Protein AF-A0A670JNW7-F1 (afdb_monomer)

Radius of gyration: 61.2 Å; Cα contacts (8 Å, |Δi|>4): 13; chains: 1; bounding box: 107×89×147 Å

Mean predicted aligned error: 19.06 Å

Solvent-accessible surface area (backbone atoms only — not comparable to full-atom values): 10322 Å² total; per-residue (Å²): 131,82,62,64,66,58,53,53,53,51,50,54,54,51,52,51,54,53,52,51,43,51,72,76,32,72,67,49,45,54,55,57,65,46,46,62,62,50,49,71,40,84,76,15,50,59,56,54,51,50,52,52,49,53,52,43,52,72,44,65,47,48,56,51,53,53,55,47,52,53,50,51,53,54,49,54,55,51,48,55,52,50,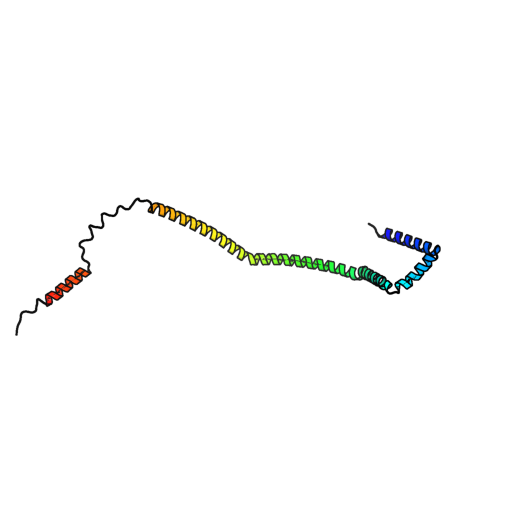52,54,52,48,53,51,52,50,49,64,69,44,47,61,58,55,48,54,54,51,50,51,55,50,50,53,52,50,54,52,48,53,52,50,51,52,52,47,55,52,50,56,52,48,54,60,70,68,45,93,80,79,89,83,85,84,78,72,76,82,78,74,82,72,89,79,82,51,76,63,59,55,49,51,54,56,51,53,56,57,57,52,56,67,70,77,68,79,88,86,88,91,135

Secondary structure (DSSP, 8-state):
--HHHHHHHHHHHHHHHHHHHHHH-HHHHHHHHHHHHHHTSTTHHHHHHHHHHHHHHHTHHHHHHHHHHHHHHHHHHHHHHHHHHHHHHHHHHHHHHHHHHHHHHHHHHHHHHHHHHHHHHHHHHHHHHHSS-----SSSTTSSSSS---HHHHHHHHHHHHHHHTTSS-S----

InterPro domains:
  IPR051856 Cell Surface Receptor and E3 Ligase Protein [PTHR21041] (16-154)

Foldseek 3Di:
DPCVVVVVVVVVVVVVVLVVCCVPDPVSVVVVVCPVVVLVDPVVVVVVVVVVVVVCCVPPVVVVVVVVVVVVVVVVVVVVVVVVVVVVVCCVVCVVVVVVVVVVVVVVVVVVVVVVVVVVVVVVVVVVVPPPPDDPPDPPPPPPPDDDDDPVVVVVVVVVVVVVVVVVPPDDDDD

Organism: Podarcis muralis (NCBI:txid64176)

pLDDT: mean 81.42, std 16.46, range [35.22, 97.56]

Structure (mmCIF, N/CA/C/O back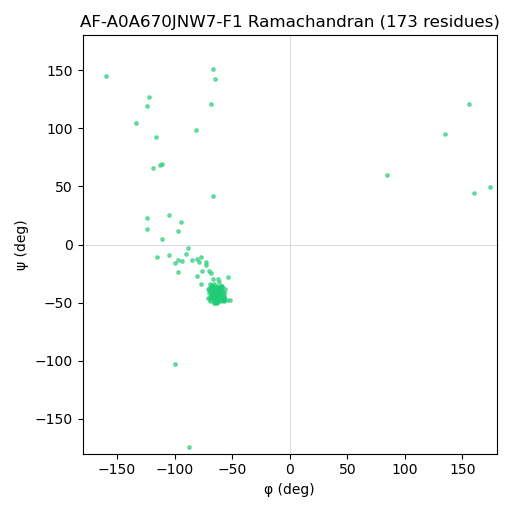bone):
data_AF-A0A670JNW7-F1
#
_entry.id   AF-A0A670JNW7-F1
#
loop_
_atom_site.group_PDB
_atom_site.id
_atom_site.type_symbol
_atom_site.label_atom_id
_atom_site.label_alt_id
_atom_site.label_comp_id
_atom_site.label_asym_id
_atom_site.label_entity_id
_atom_site.label_seq_id
_atom_site.pdbx_PDB_ins_code
_atom_site.Cartn_x
_atom_site.Cartn_y
_atom_site.Cartn_z
_atom_site.occupancy
_atom_site.B_iso_or_equiv
_atom_site.auth_seq_id
_atom_site.auth_comp_id
_atom_site.auth_asym_id
_atom_site.auth_atom_id
_atom_site.pdbx_PDB_model_num
ATOM 1 N N . VAL A 1 1 ? 8.070 22.120 -10.669 1.00 47.19 1 VAL A N 1
ATOM 2 C CA . VAL A 1 1 ? 9.287 22.207 -11.516 1.00 47.19 1 VAL A CA 1
ATOM 3 C C . VAL A 1 1 ? 8.982 21.595 -12.876 1.00 47.19 1 VAL A C 1
ATOM 5 O O . VAL A 1 1 ? 8.587 20.437 -12.930 1.00 47.19 1 VAL A O 1
ATOM 8 N N . ASN A 1 2 ? 9.070 22.373 -13.959 1.00 48.03 2 ASN A N 1
ATOM 9 C CA . ASN A 1 2 ? 8.693 21.922 -15.301 1.00 48.03 2 ASN A CA 1
ATOM 10 C C . ASN A 1 2 ? 9.847 21.116 -15.926 1.00 48.03 2 ASN A C 1
ATOM 12 O O . ASN A 1 2 ? 10.836 21.667 -16.396 1.00 48.03 2 ASN A O 1
ATOM 16 N N . ILE A 1 3 ? 9.745 19.790 -15.855 1.00 63.97 3 ILE A N 1
ATOM 17 C CA . ILE A 1 3 ? 10.807 18.830 -16.211 1.00 63.97 3 ILE A CA 1
ATOM 18 C C . ILE A 1 3 ? 10.927 18.620 -17.736 1.00 63.97 3 ILE A C 1
ATOM 20 O O . ILE A 1 3 ? 11.928 18.099 -18.231 1.00 63.97 3 ILE A O 1
ATOM 24 N N . TYR A 1 4 ? 9.925 19.049 -18.502 1.00 66.81 4 TYR A N 1
ATOM 25 C CA . TYR A 1 4 ? 9.854 18.876 -19.954 1.00 66.81 4 TYR A CA 1
ATOM 26 C C . TYR A 1 4 ? 10.921 19.636 -20.765 1.00 66.81 4 TYR A C 1
ATOM 28 O O . TYR A 1 4 ? 11.579 18.992 -21.591 1.00 66.81 4 TYR A O 1
ATOM 36 N N . PRO A 1 5 ? 11.149 20.953 -20.570 1.00 73.50 5 PRO A N 1
ATOM 37 C CA . PRO A 1 5 ? 12.176 21.679 -21.324 1.00 73.50 5 PRO A CA 1
ATOM 38 C C . PRO A 1 5 ? 13.589 21.164 -21.015 1.00 73.50 5 PRO A C 1
ATOM 40 O O . PRO A 1 5 ? 14.381 20.959 -21.935 1.00 73.50 5 PRO A O 1
ATOM 43 N N . GLN A 1 6 ? 13.867 20.838 -19.749 1.00 71.81 6 GLN A N 1
ATOM 44 C CA . GLN A 1 6 ? 15.165 20.320 -19.307 1.00 71.81 6 GLN A CA 1
ATOM 45 C C . GLN A 1 6 ? 15.513 18.982 -19.979 1.00 71.81 6 GLN A C 1
ATOM 47 O O . GLN A 1 6 ? 16.630 18.788 -20.457 1.00 71.81 6 GLN A O 1
ATOM 52 N N . LYS A 1 7 ? 14.535 18.070 -20.094 1.00 77.00 7 LYS A N 1
ATOM 53 C CA . LYS A 1 7 ? 14.704 16.783 -20.790 1.00 77.00 7 LYS A CA 1
ATOM 54 C C . LYS A 1 7 ? 14.987 16.954 -22.285 1.00 77.00 7 LYS A C 1
ATOM 56 O O . LYS A 1 7 ? 15.752 16.173 -22.844 1.00 77.00 7 LYS A O 1
ATOM 61 N N . ARG A 1 8 ? 14.386 17.949 -22.949 1.00 79.38 8 ARG A N 1
ATOM 62 C CA . ARG A 1 8 ? 14.627 18.218 -24.380 1.00 79.38 8 ARG A CA 1
ATOM 63 C C . ARG A 1 8 ? 16.039 18.741 -24.631 1.00 79.38 8 ARG A C 1
ATOM 65 O O . ARG A 1 8 ? 16.710 18.227 -25.521 1.00 79.38 8 ARG A O 1
ATOM 72 N N . ILE A 1 9 ? 16.486 19.706 -23.829 1.00 82.19 9 ILE A N 1
ATOM 73 C CA . ILE A 1 9 ? 17.826 20.302 -23.944 1.00 82.19 9 ILE A CA 1
ATOM 74 C C . ILE A 1 9 ? 18.902 19.242 -23.677 1.00 82.19 9 ILE A C 1
ATOM 76 O O . ILE A 1 9 ? 19.827 19.093 -24.471 1.00 82.19 9 ILE A O 1
ATOM 80 N N . L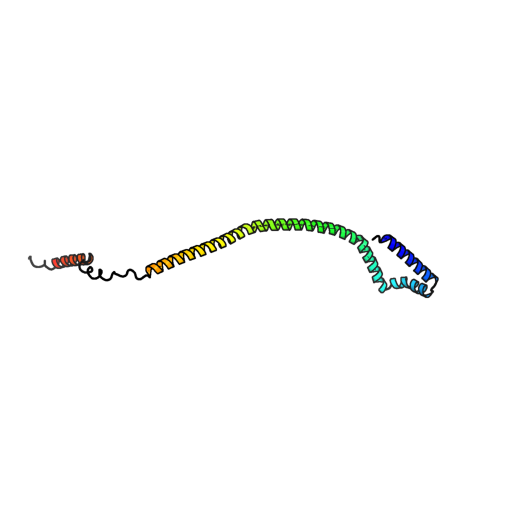EU A 1 10 ? 18.730 18.432 -22.626 1.00 85.69 10 LEU A N 1
ATOM 81 C CA . LEU A 1 10 ? 19.667 17.362 -22.279 1.00 85.69 10 LEU A CA 1
ATOM 82 C C . LEU A 1 10 ? 19.792 16.301 -23.386 1.00 85.69 10 LEU A C 1
ATOM 84 O O . LEU A 1 10 ? 20.895 15.854 -23.692 1.00 85.69 10 LEU A O 1
ATOM 88 N N . ARG A 1 11 ? 18.675 15.919 -24.024 1.00 85.12 11 ARG A N 1
ATOM 89 C CA . ARG A 1 11 ? 18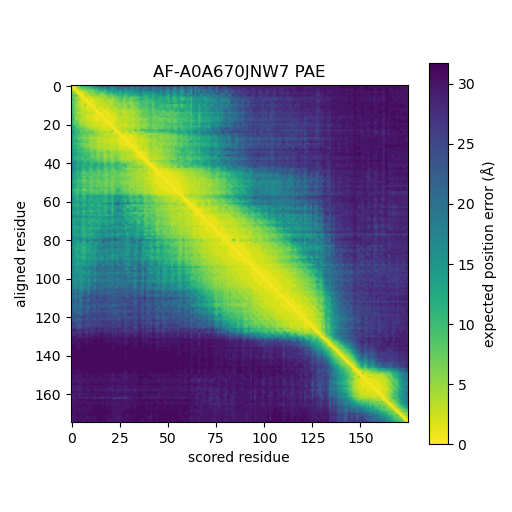.694 14.977 -25.158 1.00 85.12 11 ARG A CA 1
ATOM 90 C C . ARG A 1 11 ? 19.429 15.566 -26.358 1.00 85.12 11 ARG A C 1
ATOM 92 O O . ARG A 1 11 ? 20.271 14.883 -26.928 1.00 85.12 11 ARG A O 1
ATOM 99 N N . GLY A 1 12 ? 19.140 16.819 -26.716 1.00 85.88 12 GLY A N 1
ATOM 100 C CA . GLY A 1 12 ? 19.806 17.504 -27.828 1.00 85.88 12 GLY A CA 1
ATOM 101 C C . GLY A 1 12 ? 21.319 17.614 -27.627 1.00 85.88 12 GLY A C 1
ATOM 102 O O . GLY A 1 12 ? 22.084 17.249 -28.516 1.00 85.88 12 GLY A O 1
ATOM 103 N N . ALA A 1 13 ? 21.749 18.019 -26.429 1.00 87.56 13 ALA A N 1
ATOM 104 C CA . ALA A 1 13 ? 23.164 18.080 -26.069 1.00 87.56 13 ALA A CA 1
ATOM 105 C C . ALA A 1 13 ? 23.842 16.698 -26.139 1.00 87.56 13 ALA A C 1
ATOM 107 O O . ALA A 1 13 ? 24.927 16.572 -26.704 1.00 87.56 13 ALA A O 1
ATOM 108 N N . GLY A 1 14 ? 23.181 15.646 -25.640 1.00 87.38 14 GLY A N 1
ATOM 109 C CA . GLY A 1 14 ? 23.698 14.276 -25.695 1.00 87.38 14 GLY A CA 1
ATOM 110 C C . GLY A 1 14 ? 23.905 13.755 -27.122 1.00 87.38 14 GLY A C 1
ATOM 111 O O . GLY A 1 14 ? 24.950 13.174 -27.416 1.00 87.38 14 GLY A O 1
ATOM 112 N N . PHE A 1 15 ? 22.956 14.009 -28.030 1.00 89.88 15 PHE A N 1
ATOM 113 C CA . PHE A 1 15 ? 23.109 13.655 -29.447 1.00 89.88 15 PHE A CA 1
ATOM 114 C C . PHE A 1 15 ? 24.252 14.423 -30.118 1.00 89.88 15 PHE A C 1
ATOM 116 O O . PHE A 1 15 ? 25.008 13.826 -30.881 1.00 89.88 15 PHE A O 1
ATOM 123 N N . GLY A 1 16 ? 24.414 15.713 -29.807 1.00 90.31 16 GLY A N 1
ATOM 124 C CA . GLY A 1 16 ? 25.510 16.529 -30.336 1.00 90.31 16 GLY A CA 1
ATOM 125 C C . GLY A 1 16 ? 26.888 15.990 -29.945 1.00 90.31 16 GLY A C 1
ATOM 126 O O . GLY A 1 16 ? 27.744 15.802 -30.806 1.00 90.31 16 GLY A O 1
ATOM 127 N N . VAL A 1 17 ? 27.086 15.656 -28.666 1.00 89.06 17 VAL A N 1
ATOM 128 C CA . VAL A 1 17 ? 28.350 15.077 -28.174 1.00 89.06 17 VAL A CA 1
ATOM 129 C C . VAL A 1 17 ? 28.623 13.711 -28.809 1.00 89.06 17 VAL A C 1
ATOM 131 O O . VAL A 1 17 ? 29.748 13.446 -29.230 1.00 89.06 17 VAL A O 1
ATOM 134 N N . ALA A 1 18 ? 27.602 12.858 -28.934 1.00 87.00 18 ALA A N 1
ATOM 135 C CA . ALA A 1 18 ? 27.745 11.549 -29.568 1.00 87.00 18 ALA A CA 1
ATOM 136 C C . ALA A 1 18 ? 28.103 11.658 -31.061 1.00 87.00 18 ALA A C 1
ATOM 138 O O . ALA A 1 18 ? 28.954 10.910 -31.543 1.00 87.00 18 ALA A O 1
ATOM 139 N N . ALA A 1 19 ? 27.501 12.606 -31.786 1.00 90.19 19 ALA A N 1
ATOM 140 C CA . ALA A 1 19 ? 27.799 12.853 -33.195 1.00 90.19 19 ALA A CA 1
ATOM 141 C C . ALA A 1 19 ? 29.225 13.392 -33.396 1.00 90.19 19 ALA A C 1
ATOM 143 O O . ALA A 1 19 ? 29.945 12.913 -34.273 1.00 90.19 19 ALA A O 1
ATOM 144 N N . LEU A 1 20 ? 29.662 14.332 -32.550 1.00 91.56 20 LEU A N 1
ATOM 145 C CA . LEU A 1 20 ? 31.033 14.848 -32.570 1.00 91.56 20 LEU A CA 1
ATOM 146 C C . LEU A 1 20 ? 32.052 13.746 -32.254 1.00 91.56 20 LEU A C 1
ATOM 148 O O . LEU A 1 20 ? 33.027 13.597 -32.985 1.00 91.56 20 LEU A O 1
ATOM 152 N N . GLY A 1 21 ? 31.801 12.925 -31.228 1.00 89.62 21 GLY A N 1
ATOM 153 C CA . GLY A 1 21 ? 32.655 11.783 -30.884 1.00 89.62 21 GLY A CA 1
ATOM 154 C C . GLY A 1 21 ? 32.744 10.744 -32.004 1.00 89.62 21 GLY A C 1
ATOM 155 O O . GLY A 1 21 ? 33.821 10.210 -32.273 1.00 89.62 21 GLY A O 1
ATOM 156 N N . TRP A 1 22 ? 31.638 10.508 -32.719 1.00 91.12 22 TRP A N 1
ATOM 157 C CA . TRP A 1 22 ? 31.622 9.644 -33.900 1.00 91.12 22 TRP A CA 1
ATOM 158 C C . TRP A 1 22 ? 32.446 10.223 -35.048 1.00 91.12 22 TRP A C 1
ATOM 160 O O . TRP A 1 22 ? 33.152 9.486 -35.731 1.00 91.12 22 TRP A O 1
ATOM 170 N N . GLY A 1 23 ? 32.394 11.536 -35.265 1.00 91.69 23 GLY A N 1
ATOM 171 C CA . GLY A 1 23 ? 33.168 12.210 -36.303 1.00 91.69 23 GLY A CA 1
ATOM 172 C C . GLY A 1 23 ? 34.676 12.152 -36.062 1.00 91.69 23 GLY A C 1
ATOM 173 O O . GLY A 1 23 ? 35.418 11.865 -37.000 1.00 91.69 23 GLY A O 1
ATOM 174 N N . THR A 1 24 ? 35.127 12.363 -34.824 1.00 91.50 24 THR A N 1
ATOM 175 C CA . THR A 1 24 ? 36.538 12.659 -34.521 1.00 91.50 24 THR A CA 1
ATOM 176 C C . THR A 1 24 ? 37.386 11.466 -34.080 1.00 91.50 24 THR A C 1
ATOM 178 O O . THR A 1 24 ? 38.602 11.520 -34.246 1.00 91.50 24 THR A O 1
ATOM 181 N N . SER A 1 25 ? 36.798 10.388 -33.542 1.00 93.44 25 SER A N 1
ATOM 182 C CA . SER A 1 25 ? 37.570 9.293 -32.928 1.00 93.44 25 SER A CA 1
ATOM 183 C C . SER A 1 25 ? 37.277 7.911 -33.533 1.00 93.44 25 SER A C 1
ATOM 185 O O . SER A 1 25 ? 36.160 7.400 -33.398 1.00 93.44 25 SER A O 1
ATOM 187 N N . PRO A 1 26 ? 38.283 7.230 -34.120 1.00 89.94 26 PRO A N 1
ATOM 188 C CA . PRO A 1 26 ? 38.154 5.840 -34.566 1.00 89.94 26 PRO A CA 1
ATOM 189 C C . PRO A 1 26 ? 37.796 4.871 -33.430 1.00 89.94 26 PRO A C 1
ATOM 191 O O . PRO A 1 26 ? 36.991 3.962 -33.621 1.00 89.94 26 PRO A O 1
ATOM 194 N N . HIS A 1 27 ? 38.328 5.094 -32.224 1.00 89.50 27 HIS A N 1
ATOM 195 C CA . HIS A 1 27 ? 38.014 4.270 -31.053 1.00 89.50 27 HIS A CA 1
ATOM 196 C C . HIS A 1 27 ? 36.543 4.380 -30.651 1.00 89.50 27 HIS A C 1
ATOM 198 O O . HIS A 1 27 ? 35.921 3.372 -30.315 1.00 89.50 27 HIS A O 1
ATOM 204 N N . PHE A 1 28 ? 35.972 5.584 -30.734 1.00 89.38 28 PHE A N 1
ATOM 205 C CA . PHE A 1 28 ? 34.560 5.800 -30.441 1.00 89.38 28 PHE A CA 1
ATOM 206 C C . PHE A 1 28 ? 33.659 5.079 -31.450 1.00 89.38 28 PHE A C 1
ATOM 208 O O . PHE A 1 28 ? 32.715 4.414 -31.035 1.00 89.38 28 PHE A O 1
ATOM 215 N N . ARG A 1 29 ? 33.994 5.127 -32.750 1.00 90.75 29 ARG A N 1
ATOM 216 C CA . ARG A 1 29 ? 33.280 4.396 -33.819 1.00 90.75 29 ARG A CA 1
ATOM 217 C C . ARG A 1 29 ? 33.301 2.879 -33.614 1.00 90.75 29 ARG A C 1
ATOM 219 O O . ARG A 1 29 ? 32.290 2.212 -33.807 1.00 90.75 29 ARG A O 1
ATOM 226 N N . CYS A 1 30 ? 34.447 2.322 -33.226 1.00 88.62 30 CYS A N 1
ATOM 227 C CA . CYS A 1 30 ? 34.560 0.886 -32.967 1.00 88.62 30 CYS A CA 1
ATOM 228 C C . CYS A 1 30 ? 33.775 0.474 -31.717 1.00 88.62 30 CYS A C 1
ATOM 230 O O . CYS A 1 30 ? 33.062 -0.529 -31.738 1.00 88.62 30 CYS A O 1
ATOM 232 N N . ALA A 1 31 ? 33.870 1.256 -30.639 1.00 88.31 31 ALA A N 1
ATOM 233 C CA . ALA A 1 31 ? 33.143 0.982 -29.405 1.00 88.31 31 ALA A CA 1
ATOM 234 C C . ALA A 1 31 ? 31.628 0.987 -29.636 1.00 88.31 31 ALA A C 1
ATOM 236 O O . ALA A 1 31 ? 30.944 0.059 -29.214 1.00 88.31 31 ALA A O 1
ATOM 237 N N . SER A 1 32 ? 31.110 1.982 -30.354 1.00 85.69 32 SER A N 1
ATOM 238 C CA . SER A 1 32 ? 29.687 2.125 -30.654 1.00 85.69 32 SER A CA 1
ATOM 239 C C . SER A 1 32 ? 29.148 1.057 -31.617 1.00 85.69 32 SER A C 1
ATOM 241 O O . SER A 1 32 ? 28.040 0.569 -31.404 1.00 85.69 32 SER A O 1
ATOM 243 N N . LEU A 1 33 ? 29.922 0.623 -32.621 1.00 87.88 33 LEU A N 1
ATOM 244 C CA . LEU A 1 33 ? 29.562 -0.509 -33.492 1.00 87.88 33 LEU A CA 1
ATOM 245 C C . LEU A 1 33 ? 29.421 -1.821 -32.707 1.00 87.88 33 LEU A C 1
ATOM 247 O O . LEU A 1 33 ? 28.578 -2.653 -33.038 1.00 87.88 33 LEU A O 1
ATOM 251 N N . LEU A 1 34 ? 30.202 -1.990 -31.637 1.00 86.19 34 LEU A N 1
ATOM 252 C CA . LEU A 1 34 ? 30.151 -3.167 -30.767 1.00 86.19 34 LEU A CA 1
ATOM 253 C C . LEU A 1 34 ? 29.015 -3.119 -29.736 1.00 86.19 34 LEU A C 1
ATOM 255 O O . LEU A 1 34 ? 28.692 -4.154 -29.155 1.00 86.19 34 LEU A O 1
ATOM 259 N N . VAL A 1 35 ? 28.364 -1.970 -29.532 1.00 84.56 35 VAL A N 1
ATOM 260 C CA . VAL A 1 35 ? 27.250 -1.831 -28.580 1.00 84.56 35 VAL A CA 1
ATOM 261 C C . VAL A 1 35 ? 26.069 -2.728 -28.964 1.00 84.56 35 VAL A C 1
ATOM 263 O O . VAL A 1 35 ? 25.538 -3.438 -28.111 1.00 84.56 35 VAL A O 1
ATOM 266 N N . VAL A 1 36 ? 25.683 -2.758 -30.244 1.00 82.50 36 VAL A N 1
ATOM 267 C CA . VAL A 1 36 ? 24.547 -3.573 -30.716 1.00 82.50 36 VAL A CA 1
ATOM 268 C C . VAL A 1 36 ? 24.813 -5.078 -30.525 1.00 82.50 36 VAL A C 1
ATOM 270 O O . VAL A 1 36 ? 23.992 -5.738 -29.886 1.00 82.50 36 VAL A O 1
ATOM 273 N N . PRO A 1 37 ? 25.967 -5.635 -30.946 1.00 82.38 37 PRO A N 1
ATOM 274 C CA . PRO A 1 37 ? 26.339 -7.015 -30.628 1.00 82.38 37 PRO A CA 1
ATOM 275 C C . PRO A 1 37 ? 26.419 -7.320 -29.124 1.00 82.38 37 PRO A C 1
ATOM 277 O O . PRO A 1 37 ? 26.048 -8.413 -28.700 1.00 82.38 37 PRO A O 1
ATOM 280 N N . LYS A 1 38 ? 26.866 -6.368 -28.291 1.00 79.94 38 LYS A N 1
ATOM 281 C CA . LYS A 1 38 ? 26.948 -6.544 -26.828 1.00 79.94 38 LYS A CA 1
ATOM 282 C C . LYS A 1 38 ? 25.569 -6.672 -26.178 1.00 79.94 38 LYS A C 1
ATOM 284 O O . LYS A 1 38 ? 25.402 -7.497 -25.280 1.00 79.94 38 LYS A O 1
ATOM 289 N N . PHE A 1 39 ? 24.571 -5.938 -26.670 1.00 81.12 39 PHE A N 1
ATOM 290 C CA . PHE A 1 39 ? 23.180 -6.071 -26.222 1.00 81.12 39 PHE A CA 1
ATOM 291 C C . PHE A 1 39 ? 22.485 -7.352 -26.709 1.00 81.12 39 PHE A C 1
ATOM 293 O O . PHE A 1 39 ? 21.457 -7.728 -26.154 1.00 81.12 39 PHE A O 1
ATOM 300 N N . LEU A 1 40 ? 23.033 -8.052 -27.703 1.00 81.94 40 LEU A N 1
ATOM 301 C CA . LEU A 1 40 ? 22.512 -9.345 -28.170 1.00 81.94 40 LEU A CA 1
ATOM 302 C C . LEU A 1 40 ? 23.110 -10.543 -27.404 1.00 81.94 40 LEU A C 1
ATOM 304 O O . LEU A 1 40 ? 22.726 -11.688 -27.635 1.00 81.94 40 LEU A O 1
ATOM 308 N N . GLY A 1 41 ? 24.040 -10.293 -26.475 1.00 84.50 41 GLY A N 1
ATOM 309 C CA . GLY A 1 41 ? 24.670 -11.312 -25.637 1.00 84.50 41 GLY A CA 1
ATOM 310 C C . GLY A 1 41 ? 23.917 -11.625 -24.336 1.00 84.50 41 GLY A C 1
ATOM 311 O O . GLY A 1 41 ? 22.840 -11.100 -24.055 1.00 84.50 41 GLY A O 1
ATOM 312 N N . LYS A 1 42 ? 24.525 -12.468 -23.487 1.00 85.56 42 LYS A N 1
ATOM 313 C CA . LYS A 1 42 ? 23.989 -12.841 -22.159 1.00 85.56 42 LYS A CA 1
ATOM 314 C C . LYS A 1 42 ? 23.746 -11.619 -21.263 1.00 85.56 42 LYS A C 1
ATOM 316 O O . LYS A 1 42 ? 22.689 -11.526 -20.646 1.00 85.56 42 LYS A O 1
ATOM 321 N N . GLU A 1 43 ? 24.668 -10.659 -21.297 1.00 84.94 43 GLU A N 1
ATOM 322 C CA . GLU A 1 43 ? 24.587 -9.396 -20.548 1.00 84.94 43 GLU A CA 1
ATOM 323 C C . GLU A 1 43 ? 23.507 -8.444 -21.084 1.00 84.94 43 GLU A C 1
ATOM 325 O O . GLU A 1 43 ? 22.992 -7.603 -20.359 1.00 84.94 43 GLU A O 1
ATOM 330 N N . GLY A 1 44 ? 23.103 -8.589 -22.347 1.00 86.81 44 GLY A N 1
ATOM 331 C CA . GLY A 1 44 ? 22.071 -7.764 -22.974 1.00 86.81 44 GLY A CA 1
ATOM 332 C C . GLY A 1 44 ? 20.661 -7.985 -22.423 1.00 86.81 44 GLY A C 1
ATOM 333 O O . GLY A 1 44 ? 19.811 -7.092 -22.457 1.00 86.81 44 GLY A O 1
ATOM 334 N N . ARG A 1 45 ? 20.416 -9.169 -21.853 1.00 88.88 45 ARG A N 1
ATOM 335 C CA . ARG A 1 45 ? 19.102 -9.585 -21.343 1.00 88.88 45 ARG A CA 1
ATOM 336 C C . ARG A 1 45 ? 18.594 -8.671 -20.236 1.00 88.88 45 ARG A C 1
ATOM 338 O O . ARG A 1 45 ? 17.405 -8.369 -20.218 1.00 88.88 45 ARG A O 1
ATOM 345 N N . ILE A 1 46 ? 19.477 -8.193 -19.355 1.00 90.50 46 ILE A N 1
ATOM 346 C CA . ILE A 1 46 ? 19.084 -7.296 -18.260 1.00 90.50 46 ILE A CA 1
ATOM 347 C C . ILE A 1 46 ? 18.589 -5.946 -18.783 1.00 90.50 46 ILE A C 1
ATOM 349 O O . ILE A 1 46 ? 17.645 -5.383 -18.232 1.00 90.50 46 ILE A O 1
ATOM 353 N N . TYR A 1 47 ? 19.157 -5.454 -19.886 1.00 89.00 47 TYR A N 1
ATOM 354 C CA . TYR A 1 47 ? 18.730 -4.206 -20.511 1.00 89.00 47 TYR A CA 1
ATOM 355 C C . TYR A 1 47 ? 17.357 -4.346 -21.161 1.00 89.00 47 TYR A C 1
ATOM 357 O O . TYR A 1 47 ? 16.508 -3.474 -20.984 1.00 89.00 47 TYR A O 1
ATOM 365 N N . ILE A 1 48 ? 17.109 -5.468 -21.843 1.00 89.38 48 ILE A N 1
ATOM 366 C CA . ILE A 1 48 ? 15.791 -5.780 -22.408 1.00 89.38 48 ILE A CA 1
ATOM 367 C C . ILE A 1 48 ? 14.762 -5.917 -21.281 1.00 89.38 48 ILE A C 1
ATOM 369 O O . ILE A 1 48 ? 13.704 -5.296 -21.342 1.00 89.38 48 ILE A O 1
ATOM 373 N N . LEU A 1 49 ? 15.085 -6.664 -20.221 1.00 91.50 49 LEU A N 1
ATOM 374 C CA . LEU A 1 49 ? 14.195 -6.863 -19.076 1.00 91.50 49 LEU A CA 1
ATOM 375 C C . LEU A 1 49 ? 13.865 -5.536 -18.380 1.00 91.50 49 LEU A C 1
ATOM 377 O O . LEU A 1 49 ? 12.705 -5.263 -18.091 1.00 91.50 49 LEU A O 1
ATOM 381 N N . THR A 1 50 ? 14.869 -4.682 -18.174 1.00 93.06 50 THR A N 1
ATOM 382 C CA . THR A 1 50 ? 14.695 -3.347 -17.582 1.00 93.06 50 THR A CA 1
ATOM 383 C C . THR A 1 50 ? 13.836 -2.449 -18.469 1.00 93.06 50 THR A C 1
ATOM 385 O O . THR A 1 50 ? 12.957 -1.751 -17.968 1.00 93.06 50 THR A O 1
ATOM 388 N N . TYR A 1 51 ? 14.038 -2.481 -19.789 1.00 91.12 51 TYR A N 1
ATOM 389 C CA . TYR A 1 51 ? 13.217 -1.723 -20.733 1.00 91.12 51 TYR A CA 1
ATOM 390 C C . TYR A 1 51 ? 11.755 -2.183 -20.712 1.00 91.12 51 TYR A C 1
ATOM 392 O O . TYR A 1 51 ? 10.849 -1.353 -20.623 1.00 91.12 51 TYR A O 1
ATOM 400 N N . VAL A 1 52 ? 11.519 -3.497 -20.741 1.00 93.81 52 VAL A N 1
ATOM 401 C CA . VAL A 1 52 ? 10.175 -4.079 -20.627 1.00 93.81 52 VAL A CA 1
ATOM 402 C C . VAL A 1 52 ? 9.541 -3.681 -19.297 1.00 93.81 52 VAL A C 1
ATOM 404 O O . VAL A 1 52 ? 8.409 -3.208 -19.289 1.00 93.81 52 VAL A O 1
ATOM 407 N N . LEU A 1 53 ? 10.278 -3.782 -18.190 1.00 93.50 53 LEU A N 1
ATOM 408 C CA . LEU A 1 53 ? 9.803 -3.397 -16.864 1.00 93.50 53 LEU A CA 1
ATOM 409 C C . LEU A 1 53 ? 9.400 -1.918 -16.815 1.00 93.50 53 LEU A C 1
ATOM 411 O O . LEU A 1 53 ? 8.309 -1.600 -16.348 1.00 93.50 53 LEU A O 1
ATOM 415 N N . ALA A 1 54 ? 10.226 -1.020 -17.356 1.00 91.31 54 ALA A N 1
ATOM 416 C CA . ALA A 1 54 ? 9.908 0.404 -17.440 1.00 91.31 54 ALA A CA 1
ATOM 417 C C . ALA A 1 54 ? 8.615 0.653 -18.235 1.00 91.31 54 ALA A C 1
ATOM 419 O O . ALA A 1 54 ? 7.745 1.400 -17.793 1.00 91.31 54 ALA A O 1
ATOM 420 N N . ARG A 1 55 ? 8.434 -0.035 -19.370 1.00 89.50 55 ARG A N 1
ATOM 421 C CA . ARG A 1 55 ? 7.208 0.067 -20.178 1.00 89.50 55 ARG A CA 1
ATOM 422 C C . ARG A 1 55 ? 5.977 -0.513 -19.486 1.00 89.50 55 ARG A C 1
ATOM 424 O O . ARG A 1 55 ? 4.891 0.041 -19.628 1.00 89.50 55 ARG A O 1
ATOM 431 N N . VAL A 1 56 ? 6.135 -1.593 -18.726 1.00 94.75 56 VAL A N 1
ATOM 432 C CA . VAL A 1 56 ? 5.062 -2.174 -17.908 1.00 94.75 56 VAL A CA 1
ATOM 433 C C . VAL A 1 56 ? 4.650 -1.203 -16.796 1.00 94.75 56 VAL A C 1
ATOM 435 O O . VAL A 1 56 ? 3.457 -1.038 -16.538 1.00 94.75 56 VAL A O 1
ATOM 438 N N . PHE A 1 57 ? 5.612 -0.513 -16.178 1.00 90.00 57 PHE A N 1
ATOM 439 C CA . PHE A 1 57 ? 5.335 0.491 -15.151 1.00 90.00 57 PHE A CA 1
ATOM 440 C C . PHE A 1 57 ? 4.604 1.726 -15.687 1.00 90.00 57 PHE A C 1
ATOM 442 O O . PHE A 1 57 ? 3.653 2.179 -15.049 1.00 90.00 57 PHE A O 1
ATOM 449 N N . ASP A 1 58 ? 5.017 2.241 -16.847 1.00 87.31 58 ASP A N 1
ATOM 450 C CA . ASP A 1 58 ? 4.393 3.415 -17.471 1.00 87.31 58 ASP A CA 1
ATOM 451 C C . ASP A 1 58 ? 3.043 3.097 -18.141 1.00 87.31 58 ASP A C 1
ATOM 453 O O . ASP A 1 58 ? 2.229 3.995 -18.336 1.00 87.31 58 ASP A O 1
ATOM 457 N N . GLY A 1 59 ? 2.794 1.833 -18.500 1.00 84.62 59 GLY A N 1
ATOM 458 C CA . GLY A 1 59 ? 1.560 1.394 -19.153 1.00 84.62 59 GLY A CA 1
ATOM 459 C C . GLY A 1 59 ? 0.560 0.752 -18.180 1.00 84.62 59 GLY A C 1
ATOM 460 O O . GLY A 1 59 ? -0.145 1.458 -17.455 1.00 84.62 59 GLY A O 1
ATOM 461 N N . PRO A 1 60 ? 0.451 -0.590 -18.160 1.00 87.06 60 PRO A N 1
ATOM 462 C CA . PRO A 1 60 ? -0.605 -1.301 -17.436 1.00 87.06 60 PRO A CA 1
ATOM 463 C C . PRO A 1 60 ? -0.607 -1.032 -15.926 1.00 87.06 60 PRO A C 1
ATOM 465 O O . PRO A 1 60 ? -1.676 -0.916 -15.329 1.00 87.06 60 PRO A O 1
ATOM 468 N N . VAL A 1 61 ? 0.563 -0.879 -15.297 1.00 89.62 61 VAL A N 1
ATOM 469 C CA . VAL A 1 61 ? 0.645 -0.635 -13.847 1.00 89.62 61 VAL A CA 1
ATOM 470 C C . VAL A 1 61 ? 0.077 0.734 -13.472 1.00 89.62 61 VAL A C 1
ATOM 472 O O . VAL A 1 61 ? -0.551 0.855 -12.421 1.00 89.62 61 VAL A O 1
ATOM 475 N N . ALA A 1 62 ? 0.247 1.759 -14.311 1.00 82.19 62 ALA A N 1
ATOM 476 C CA . ALA A 1 62 ? -0.332 3.077 -14.063 1.00 82.19 62 ALA A CA 1
ATOM 477 C C . ALA A 1 62 ? -1.871 3.021 -14.011 1.00 82.19 62 ALA A C 1
ATOM 479 O O . ALA A 1 62 ? -2.477 3.614 -13.119 1.00 82.19 62 ALA A O 1
ATOM 480 N N . ASN A 1 63 ? -2.491 2.227 -14.889 1.00 85.06 63 ASN A N 1
ATOM 481 C CA . ASN A 1 63 ? -3.936 1.991 -14.888 1.00 85.06 63 ASN A CA 1
ATOM 482 C C . ASN A 1 63 ? -4.398 1.225 -13.637 1.00 85.06 63 ASN A C 1
ATOM 484 O O . ASN A 1 63 ? -5.343 1.626 -12.960 1.00 85.06 63 ASN A O 1
ATOM 488 N N . THR A 1 64 ? 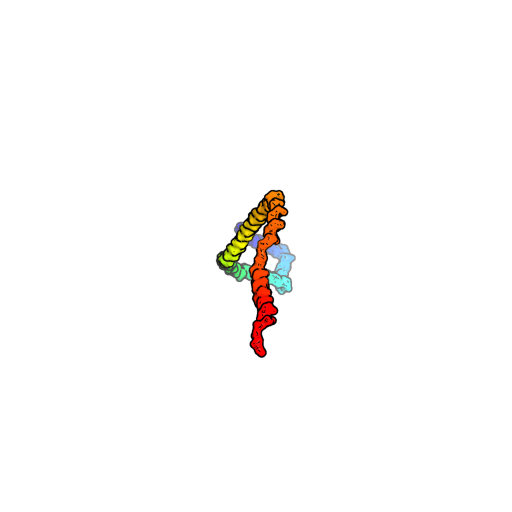-3.690 0.154 -13.268 1.00 89.88 64 THR A N 1
ATOM 489 C CA . THR A 1 64 ? -4.020 -0.624 -12.065 1.00 89.88 64 THR A CA 1
ATOM 490 C C . THR A 1 64 ? -3.885 0.208 -10.793 1.00 89.88 64 THR A C 1
ATOM 492 O O . THR A 1 64 ? -4.703 0.075 -9.889 1.00 89.88 64 THR A O 1
ATOM 495 N N . ARG A 1 65 ? -2.893 1.104 -10.718 1.00 90.19 65 ARG A N 1
ATOM 496 C CA . ARG A 1 65 ? -2.735 2.034 -9.588 1.00 90.19 65 ARG A CA 1
ATOM 497 C C . ARG A 1 65 ? -3.924 2.976 -9.446 1.00 90.19 65 ARG A C 1
ATOM 499 O O . ARG A 1 65 ? -4.334 3.241 -8.321 1.00 90.19 65 ARG A O 1
ATOM 506 N N . HIS A 1 66 ? -4.477 3.459 -10.558 1.00 87.50 66 HIS A N 1
ATOM 507 C CA . HIS A 1 66 ? -5.668 4.304 -10.524 1.00 87.50 66 HIS A CA 1
ATOM 508 C C . HIS A 1 66 ? -6.872 3.547 -9.949 1.00 87.50 66 HIS A C 1
ATOM 510 O O . HIS A 1 66 ? -7.475 4.005 -8.981 1.00 87.50 66 HIS A O 1
ATOM 516 N N . ASN A 1 67 ? -7.140 2.339 -10.456 1.00 87.62 67 ASN A N 1
ATOM 517 C CA . ASN A 1 67 ? -8.219 1.485 -9.947 1.00 87.62 67 ASN A CA 1
ATOM 518 C C . ASN A 1 67 ? -8.020 1.118 -8.471 1.00 87.62 67 ASN A C 1
ATOM 520 O O . ASN A 1 67 ? -8.965 1.136 -7.687 1.00 87.62 67 ASN A O 1
ATOM 524 N N . LEU A 1 68 ? -6.782 0.817 -8.072 1.00 93.56 68 LEU A N 1
ATOM 525 C CA . LEU A 1 68 ? -6.444 0.520 -6.684 1.00 93.56 68 LEU A CA 1
ATOM 526 C C . LEU A 1 68 ? -6.735 1.710 -5.762 1.00 93.56 68 LEU A C 1
ATOM 528 O O . LEU A 1 68 ? -7.192 1.501 -4.643 1.00 93.56 68 LEU A O 1
ATOM 532 N N . GLY A 1 69 ? -6.512 2.941 -6.228 1.00 93.31 69 GLY A N 1
ATOM 533 C CA . GLY A 1 69 ? -6.873 4.150 -5.489 1.00 93.31 69 GLY A CA 1
ATOM 534 C C . GLY A 1 69 ? -8.363 4.196 -5.144 1.00 93.31 69 GLY A C 1
ATOM 535 O O . GLY A 1 69 ? -8.714 4.447 -3.991 1.00 93.31 69 GLY A O 1
ATOM 536 N N . GLU A 1 70 ? -9.233 3.872 -6.103 1.00 93.19 70 GLU A N 1
ATOM 537 C CA . GLU A 1 70 ? -10.681 3.825 -5.866 1.00 93.19 70 GLU A CA 1
ATOM 538 C C . GLU A 1 70 ? -11.074 2.665 -4.939 1.00 93.19 70 GLU A C 1
ATOM 540 O O . GLU A 1 70 ? -11.875 2.838 -4.019 1.00 93.19 70 GLU A O 1
ATOM 545 N N . VAL A 1 71 ? -10.446 1.495 -5.101 1.00 96.06 71 VAL A N 1
ATOM 546 C CA . VAL A 1 71 ? -10.660 0.346 -4.206 1.00 96.06 71 VAL A CA 1
ATOM 547 C C . VAL A 1 71 ? -10.289 0.700 -2.767 1.00 96.06 71 VAL A C 1
ATOM 549 O O . VAL A 1 71 ? -11.096 0.487 -1.864 1.00 96.06 71 VAL A O 1
ATOM 552 N N . VAL A 1 72 ? -9.115 1.294 -2.539 1.00 96.00 72 VAL A N 1
ATOM 553 C CA . VAL A 1 72 ? -8.682 1.742 -1.206 1.00 96.00 72 VAL A CA 1
ATOM 554 C C . VAL A 1 72 ? -9.693 2.721 -0.615 1.00 96.00 72 VAL A C 1
ATOM 556 O O . VAL A 1 72 ? -10.078 2.574 0.543 1.00 96.00 72 VAL A O 1
ATOM 559 N N . ARG A 1 73 ? -10.196 3.663 -1.419 1.00 93.88 73 ARG A N 1
ATOM 560 C CA . ARG A 1 73 ? -11.208 4.631 -0.984 1.00 93.88 73 ARG A CA 1
ATOM 561 C C . ARG A 1 73 ? -12.515 3.954 -0.552 1.00 93.88 73 ARG A C 1
ATOM 563 O O . ARG A 1 73 ? -13.078 4.314 0.482 1.00 93.88 73 ARG A O 1
ATOM 570 N N . SER A 1 74 ? -12.978 2.954 -1.303 1.00 94.69 74 SER A N 1
ATOM 571 C CA . SER A 1 74 ? -14.187 2.183 -0.970 1.00 94.69 74 SER A CA 1
ATOM 572 C C . SER A 1 74 ? -14.023 1.351 0.311 1.00 94.69 74 SER A C 1
ATOM 574 O O . SER A 1 74 ? -14.932 1.293 1.147 1.00 94.69 74 SER A O 1
ATOM 576 N N . ILE A 1 75 ? -12.838 0.765 0.515 1.00 97.00 75 ILE A N 1
ATOM 577 C CA . ILE A 1 75 ? -12.494 0.013 1.724 1.00 97.00 75 ILE A CA 1
ATOM 578 C C . ILE A 1 75 ? -12.475 0.942 2.935 1.00 97.00 75 ILE A C 1
ATOM 580 O O . ILE A 1 75 ? -13.081 0.600 3.946 1.00 97.00 75 ILE A O 1
ATOM 584 N N . SER A 1 76 ? -11.852 2.121 2.841 1.00 94.81 76 SER A N 1
ATOM 585 C CA . SER A 1 76 ? -11.852 3.109 3.928 1.00 94.81 76 SER A CA 1
ATOM 586 C C . SER A 1 76 ? -13.273 3.454 4.378 1.00 94.81 76 SER A C 1
ATOM 588 O O . SER A 1 76 ? -13.573 3.355 5.564 1.00 94.81 76 SER A O 1
ATOM 590 N N . CYS A 1 77 ? -14.176 3.739 3.434 1.00 92.00 77 CYS A N 1
ATOM 591 C CA . CYS A 1 77 ? -15.581 4.014 3.746 1.00 92.00 77 CYS A CA 1
ATOM 592 C C . CYS A 1 77 ? -16.280 2.814 4.416 1.00 92.00 77 CYS A C 1
ATOM 594 O O . CYS A 1 77 ? -17.007 2.965 5.398 1.00 92.00 77 CYS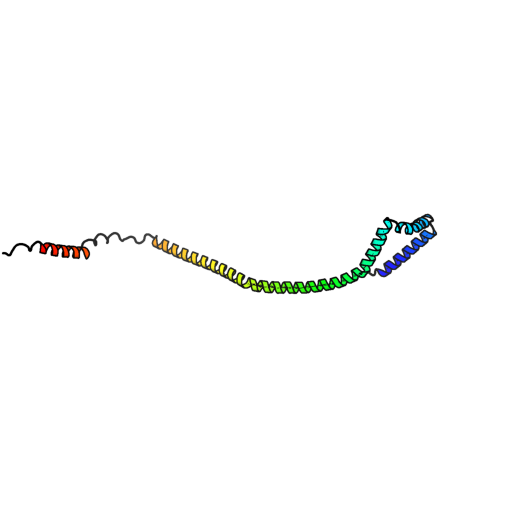 A O 1
ATOM 596 N N . THR A 1 78 ? -16.012 1.601 3.930 1.00 95.62 78 THR A N 1
ATOM 597 C CA . THR A 1 78 ? -16.571 0.373 4.510 1.00 95.62 78 THR A CA 1
ATOM 598 C C . THR A 1 78 ? -16.078 0.153 5.942 1.00 95.62 78 THR A C 1
ATOM 600 O O . THR A 1 78 ? -16.861 -0.208 6.820 1.00 95.62 78 THR A O 1
ATOM 603 N N . VAL A 1 79 ? -14.792 0.390 6.199 1.00 97.19 79 VAL A N 1
ATOM 604 C CA . VAL A 1 79 ? -14.173 0.227 7.520 1.00 97.19 79 VAL A CA 1
ATOM 605 C C . VAL A 1 79 ? -14.706 1.257 8.511 1.00 97.19 79 VAL A C 1
ATOM 607 O O . VAL A 1 79 ? -15.027 0.888 9.638 1.00 97.19 79 VAL A O 1
ATOM 610 N N . GLU A 1 80 ? -14.866 2.516 8.104 1.00 94.50 80 GLU A N 1
ATOM 611 C CA . GLU A 1 80 ? -15.477 3.554 8.945 1.00 94.50 80 GLU A CA 1
ATOM 612 C C . GLU A 1 80 ? -16.882 3.142 9.396 1.00 94.50 80 GLU A C 1
ATOM 614 O O . GLU A 1 80 ? -17.190 3.165 10.593 1.00 94.50 80 GLU A O 1
ATOM 619 N N . MET A 1 81 ? -17.700 2.645 8.462 1.00 94.75 81 MET A N 1
ATOM 620 C CA . MET A 1 81 ? -19.030 2.135 8.786 1.00 94.75 81 MET A CA 1
ATOM 621 C C . MET A 1 81 ? -18.973 0.919 9.725 1.00 94.75 81 MET A C 1
ATOM 623 O O . MET A 1 81 ? -19.744 0.840 10.687 1.00 94.75 81 MET A O 1
ATOM 627 N N . GLN A 1 82 ? -18.067 -0.033 9.477 1.00 94.12 82 GLN A N 1
ATOM 628 C CA . GLN A 1 82 ? -17.909 -1.218 10.327 1.00 94.12 82 GLN A CA 1
ATOM 629 C C . GLN A 1 82 ? -17.491 -0.851 11.754 1.00 94.12 82 GLN A C 1
ATOM 631 O O . GLN A 1 82 ? -18.028 -1.416 12.706 1.00 94.12 82 GLN A O 1
ATOM 636 N N . ILE A 1 83 ? -16.591 0.118 11.922 1.00 97.56 83 ILE A N 1
ATOM 637 C CA . ILE A 1 83 ? -16.156 0.600 13.236 1.00 97.56 83 ILE A CA 1
ATOM 638 C C . ILE A 1 83 ? -17.334 1.193 14.007 1.00 97.56 83 ILE A C 1
ATOM 640 O O . ILE A 1 83 ? -17.521 0.881 15.186 1.00 97.56 83 ILE A O 1
ATOM 644 N N . ASP A 1 84 ? -18.143 2.033 13.369 1.00 96.44 84 ASP A N 1
ATOM 645 C CA . ASP A 1 84 ? -19.253 2.690 14.055 1.00 96.44 84 ASP A CA 1
ATOM 646 C C . ASP A 1 84 ? -20.373 1.716 14.419 1.00 96.44 84 ASP A C 1
ATOM 648 O O . ASP A 1 84 ? -20.898 1.768 15.537 1.00 96.44 84 ASP A O 1
ATOM 652 N N . ASN A 1 85 ? -20.683 0.762 13.542 1.00 96.00 85 ASN A N 1
ATOM 653 C CA . ASN A 1 85 ? -21.615 -0.317 13.858 1.00 96.00 85 ASN A CA 1
ATOM 654 C C . ASN A 1 85 ? -21.083 -1.216 14.982 1.00 96.00 85 ASN A C 1
ATOM 656 O O . ASN A 1 85 ? -21.829 -1.528 15.912 1.00 96.00 85 ASN A O 1
ATOM 660 N N . ALA A 1 86 ? -19.794 -1.563 14.967 1.00 96.56 86 ALA A N 1
ATOM 661 C CA . ALA A 1 86 ? -19.165 -2.348 16.025 1.00 96.56 86 ALA A CA 1
ATOM 662 C C . ALA A 1 86 ? -19.191 -1.616 17.375 1.00 96.56 86 ALA A C 1
ATOM 664 O O . ALA A 1 86 ? -19.547 -2.212 18.391 1.00 96.56 86 ALA A O 1
ATOM 665 N N . LYS A 1 87 ? -18.899 -0.309 17.406 1.00 97.19 87 LYS A N 1
ATOM 666 C CA . LYS A 1 87 ? -19.004 0.517 18.622 1.00 97.19 87 LYS A CA 1
ATOM 667 C C . LYS A 1 87 ? -20.428 0.538 19.169 1.00 97.19 87 LYS A C 1
ATOM 669 O O . LYS A 1 87 ? -20.618 0.410 20.380 1.00 97.19 87 LYS A O 1
ATOM 674 N N . ARG A 1 88 ? -21.429 0.711 18.297 1.00 96.44 88 ARG A N 1
ATOM 675 C CA . ARG A 1 88 ? -22.849 0.706 18.686 1.00 96.44 88 ARG A CA 1
ATOM 676 C C . ARG A 1 88 ? -23.252 -0.650 19.255 1.00 96.44 88 ARG A C 1
ATOM 678 O O . ARG A 1 88 ? -23.778 -0.688 20.366 1.00 96.44 88 ARG A O 1
ATOM 685 N N . ALA A 1 89 ? -22.942 -1.737 18.550 1.00 96.75 89 ALA A N 1
ATOM 686 C CA . ALA A 1 89 ? -23.204 -3.098 19.007 1.00 96.75 89 ALA A CA 1
ATOM 687 C C . ALA A 1 89 ? -22.533 -3.365 20.362 1.00 96.75 89 ALA A C 1
ATOM 689 O O . ALA A 1 89 ? -23.199 -3.752 21.317 1.00 96.75 89 ALA A O 1
ATOM 690 N N . TRP A 1 90 ? -21.248 -3.035 20.500 1.00 97.44 90 TRP A N 1
ATOM 691 C CA . TRP A 1 90 ? -20.504 -3.207 21.746 1.00 97.44 90 TRP A CA 1
ATOM 692 C C . TRP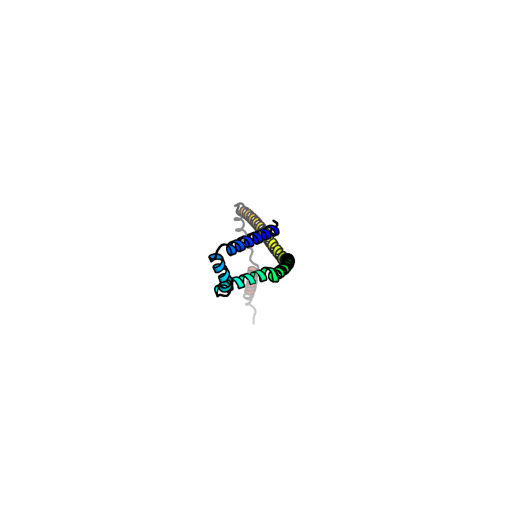 A 1 90 ? -21.099 -2.406 22.906 1.00 97.44 90 TRP A C 1
ATOM 694 O O . TRP A 1 90 ? -21.241 -2.928 24.012 1.00 97.44 90 TRP A O 1
ATOM 704 N N . LYS A 1 91 ? -21.497 -1.149 22.667 1.00 96.38 91 LYS A N 1
ATOM 705 C CA . LYS A 1 91 ? -22.156 -0.317 23.680 1.00 96.38 91 LYS A CA 1
ATOM 706 C C . LYS A 1 91 ? -23.462 -0.956 24.144 1.00 96.38 91 LYS A C 1
ATOM 708 O O . LYS A 1 91 ? -23.684 -1.014 25.348 1.00 96.38 91 LYS A O 1
ATOM 713 N N . ILE A 1 92 ? -24.295 -1.433 23.221 1.00 96.94 92 ILE A N 1
ATOM 714 C CA . ILE A 1 92 ? -25.581 -2.067 23.540 1.00 96.94 92 ILE A CA 1
ATOM 715 C C . ILE A 1 92 ? -25.352 -3.365 24.325 1.00 96.94 92 ILE A C 1
ATOM 717 O O . ILE A 1 92 ? -25.952 -3.547 25.382 1.00 96.94 92 ILE A O 1
ATOM 721 N N . SER A 1 93 ? -24.427 -4.216 23.878 1.00 96.88 93 SER A N 1
ATOM 722 C CA . SER A 1 93 ? -24.143 -5.507 24.512 1.00 96.88 93 SER A CA 1
ATOM 723 C C . SER A 1 93 ? -23.494 -5.380 25.895 1.00 96.88 93 SER A C 1
ATOM 725 O O . SER A 1 93 ? -23.828 -6.146 26.796 1.00 96.88 93 SER A O 1
ATOM 727 N N . LEU A 1 94 ? -22.591 -4.414 26.109 1.00 97.00 94 LEU A N 1
ATOM 728 C CA . LEU A 1 94 ? -21.888 -4.259 27.393 1.00 97.00 94 LEU A CA 1
ATOM 729 C C . LEU A 1 94 ? -22.555 -3.280 28.363 1.00 97.00 94 LEU A C 1
ATOM 731 O O . LEU A 1 94 ? -22.208 -3.281 29.547 1.00 97.00 94 LEU A O 1
ATOM 735 N N . SER A 1 95 ? -23.497 -2.445 27.914 1.00 96.06 95 SER A N 1
ATOM 736 C CA . SER A 1 95 ? -24.242 -1.546 28.804 1.00 96.06 95 SER A CA 1
ATOM 737 C C . SER A 1 95 ? -24.869 -2.260 30.014 1.00 96.06 95 SER A C 1
ATOM 739 O O . SER A 1 95 ? -24.680 -1.760 31.128 1.00 96.06 95 SER A O 1
ATOM 741 N N . PRO A 1 96 ? -25.580 -3.400 29.871 1.00 95.25 96 PRO A N 1
ATOM 742 C CA . PRO A 1 96 ? -26.178 -4.075 31.024 1.00 95.25 96 PRO A CA 1
ATOM 743 C C . PRO A 1 96 ? -25.119 -4.616 31.992 1.00 95.25 96 PRO A C 1
ATOM 745 O O . PRO A 1 96 ? -25.222 -4.384 33.194 1.00 95.25 96 PRO A O 1
ATOM 748 N N . LEU A 1 97 ? -24.049 -5.235 31.482 1.00 96.12 97 LEU A N 1
ATOM 749 C CA . LEU A 1 97 ? -22.953 -5.756 32.307 1.00 96.12 97 LEU A CA 1
ATOM 750 C C . LEU A 1 97 ? -22.284 -4.648 33.127 1.00 96.12 97 LEU A C 1
ATOM 752 O O . LEU A 1 97 ? -22.065 -4.799 34.327 1.00 96.12 97 LEU A O 1
ATOM 756 N N . ARG A 1 98 ? -22.020 -3.492 32.509 1.00 95.25 98 ARG A N 1
ATOM 757 C CA . ARG A 1 98 ? -21.461 -2.329 33.215 1.00 95.25 98 ARG A CA 1
ATOM 758 C C . ARG A 1 98 ? -22.371 -1.816 34.321 1.00 95.25 98 ARG A C 1
ATOM 760 O O . ARG A 1 98 ? -21.864 -1.386 35.355 1.00 95.25 98 ARG A O 1
ATOM 767 N N . LYS A 1 99 ? -23.687 -1.826 34.102 1.00 96.12 99 LYS A N 1
ATOM 768 C CA . LYS A 1 99 ? -24.659 -1.397 35.112 1.00 96.12 99 LYS A CA 1
ATOM 769 C C . LYS A 1 99 ? -24.654 -2.352 36.304 1.00 96.12 99 LYS A C 1
ATOM 771 O O . LYS A 1 99 ? -24.456 -1.895 37.421 1.00 96.12 99 LYS A O 1
ATOM 776 N N . ILE A 1 100 ? -24.730 -3.659 36.048 1.00 97.06 100 ILE A N 1
ATOM 777 C CA . ILE A 1 100 ? -24.696 -4.700 37.086 1.00 97.06 100 ILE A CA 1
ATOM 778 C C . ILE A 1 100 ? -23.414 -4.605 37.923 1.00 97.06 100 ILE A C 1
ATOM 780 O O . ILE A 1 100 ? -23.479 -4.583 39.149 1.00 97.06 100 ILE A O 1
ATOM 784 N N . LEU A 1 101 ? -22.248 -4.486 37.280 1.00 97.06 101 LEU A N 1
ATOM 785 C CA . LEU A 1 101 ? -20.971 -4.352 37.990 1.00 97.06 101 LEU A CA 1
ATOM 786 C C . LEU A 1 101 ? -20.916 -3.076 38.841 1.00 97.06 101 LEU A C 1
ATOM 788 O O . LEU A 1 101 ? -20.431 -3.105 39.971 1.00 97.06 101 LEU A O 1
ATOM 792 N N . LYS A 1 102 ? -21.434 -1.953 38.327 1.00 96.69 102 LYS A N 1
ATOM 793 C CA . LYS A 1 102 ? -21.488 -0.692 39.078 1.00 96.69 102 LYS A CA 1
ATOM 794 C C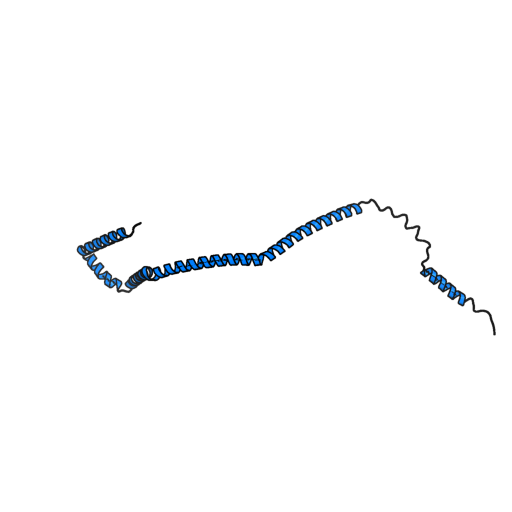 . LYS A 1 102 ? -22.412 -0.800 40.295 1.00 96.69 102 LYS A C 1
ATOM 796 O O . LYS A 1 102 ? -22.030 -0.344 41.373 1.00 96.69 102 LYS A O 1
ATOM 801 N N . ASP A 1 103 ? -23.581 -1.410 40.133 1.00 96.25 103 ASP A N 1
ATOM 802 C CA . ASP A 1 103 ? -24.550 -1.597 41.213 1.00 96.25 103 ASP A CA 1
ATOM 803 C C . ASP A 1 103 ? -23.992 -2.539 42.289 1.00 96.25 103 ASP A C 1
ATOM 805 O O . ASP A 1 103 ? -24.057 -2.217 43.473 1.00 96.25 103 ASP A O 1
ATOM 809 N N . MET A 1 104 ? -23.322 -3.627 41.896 1.00 96.56 104 MET A N 1
ATOM 810 C CA . MET A 1 104 ? -22.643 -4.541 42.820 1.00 96.56 104 MET A CA 1
ATOM 811 C C . MET A 1 104 ? -21.556 -3.835 43.643 1.00 96.56 104 MET A C 1
ATOM 813 O O . MET A 1 104 ? -21.500 -3.993 44.862 1.00 96.56 104 MET A O 1
ATOM 817 N N . VAL A 1 105 ? -20.719 -3.007 43.006 1.00 96.62 105 VAL A N 1
ATOM 818 C CA . VAL A 1 105 ? -19.691 -2.219 43.709 1.00 96.62 105 VAL A CA 1
ATOM 819 C C . VAL A 1 105 ? -20.324 -1.220 44.678 1.00 96.62 105 VAL A C 1
ATOM 821 O O . VAL A 1 105 ? -19.817 -1.033 45.785 1.00 96.62 105 VAL A O 1
ATOM 824 N N . ARG A 1 106 ? -21.424 -0.565 44.287 1.00 95.94 106 ARG A N 1
ATOM 825 C CA . ARG A 1 106 ? -22.136 0.378 45.156 1.00 95.94 106 ARG A CA 1
ATOM 826 C C . ARG A 1 106 ? -22.741 -0.334 46.362 1.00 95.94 106 ARG A C 1
ATOM 828 O O . ARG A 1 106 ? -22.475 0.087 47.483 1.00 95.94 106 ARG A O 1
ATOM 835 N N . SER A 1 107 ? -23.475 -1.421 46.140 1.00 95.69 107 SER A N 1
ATOM 836 C CA . SER A 1 107 ? -24.054 -2.222 47.217 1.00 95.69 107 SER A CA 1
ATOM 837 C C . SER A 1 107 ? -22.979 -2.767 48.149 1.00 95.69 107 SER A C 1
ATOM 839 O O . SER A 1 107 ? -23.132 -2.659 49.356 1.00 95.69 107 SER A O 1
ATOM 841 N N . GLY A 1 108 ? -21.847 -3.254 47.632 1.00 96.06 108 GLY A N 1
ATOM 842 C CA . GLY A 1 108 ? -20.728 -3.698 48.469 1.00 96.06 108 GLY A CA 1
ATOM 843 C C . GLY A 1 108 ? -20.164 -2.591 49.370 1.00 96.06 108 GLY A C 1
ATOM 844 O O . GLY A 1 108 ? -19.847 -2.843 50.532 1.00 96.06 108 GLY A O 1
ATOM 845 N N . LYS A 1 109 ? -20.079 -1.347 48.873 1.00 95.19 109 LYS A N 1
ATOM 846 C CA . LYS A 1 109 ? -19.666 -0.189 49.686 1.00 95.19 109 LYS A CA 1
ATOM 847 C C . LYS A 1 109 ? -20.680 0.135 50.782 1.00 95.19 109 LYS A C 1
ATOM 849 O O . LYS A 1 109 ? -20.263 0.334 51.918 1.00 95.19 109 LYS A O 1
ATOM 854 N N . THR A 1 110 ? -21.972 0.158 50.453 1.00 95.44 110 THR A N 1
ATOM 855 C CA . THR A 1 110 ? -23.048 0.396 51.428 1.00 95.44 110 THR A CA 1
ATOM 856 C C . THR A 1 110 ? -23.085 -0.703 52.485 1.00 95.44 110 THR A C 1
ATOM 858 O O . THR A 1 110 ? -23.035 -0.413 53.670 1.00 95.44 110 THR A O 1
ATOM 861 N N . LEU A 1 111 ? -23.053 -1.975 52.085 1.00 95.75 111 LEU A N 1
ATOM 862 C CA . LEU A 1 111 ? -23.017 -3.101 53.023 1.00 95.75 111 LEU A CA 1
ATOM 863 C C . LEU A 1 111 ? -21.829 -3.004 53.990 1.00 95.75 111 LEU A C 1
ATOM 865 O O . LEU A 1 111 ? -21.968 -3.291 55.177 1.00 95.75 111 LEU A O 1
ATOM 869 N N . ARG A 1 112 ? -20.663 -2.558 53.504 1.00 95.00 112 ARG A N 1
ATOM 870 C CA . ARG A 1 112 ? -19.475 -2.351 54.338 1.00 95.00 112 ARG A CA 1
ATOM 871 C C . ARG A 1 112 ? -19.631 -1.196 55.330 1.00 95.00 112 ARG A C 1
ATOM 873 O O . ARG A 1 112 ? -19.117 -1.324 56.439 1.00 95.00 112 ARG A O 1
ATOM 880 N N . SER A 1 113 ? -20.284 -0.091 54.959 1.00 94.75 113 SER A N 1
ATOM 881 C CA . SER A 1 113 ? -20.542 1.009 55.901 1.00 94.75 113 SER A CA 1
ATOM 882 C C . SER A 1 113 ? -21.554 0.597 56.962 1.00 94.75 113 SER A C 1
ATOM 884 O O . SER A 1 113 ? -21.238 0.691 58.141 1.00 94.75 113 SER A O 1
ATOM 886 N N . GLU A 1 114 ? -22.682 0.015 56.550 1.00 94.44 114 GLU A N 1
ATOM 887 C CA . GLU A 1 114 ? -23.732 -0.469 57.457 1.00 94.44 114 GLU A CA 1
ATOM 888 C C . GLU A 1 114 ? -23.175 -1.487 58.463 1.00 94.44 114 GLU A C 1
ATOM 890 O O . GLU A 1 114 ? -23.390 -1.375 59.666 1.00 94.44 114 GLU A O 1
ATOM 895 N N . THR A 1 115 ? -22.366 -2.446 57.999 1.00 95.00 115 THR A N 1
ATOM 896 C CA . THR A 1 115 ? -21.717 -3.429 58.885 1.00 95.00 115 THR A CA 1
ATOM 897 C C . THR A 1 115 ? -20.776 -2.758 59.890 1.00 95.00 115 THR A C 1
ATOM 899 O O . THR A 1 115 ? -20.699 -3.181 61.044 1.00 95.00 115 THR A O 1
ATOM 902 N N . ARG A 1 116 ? -20.055 -1.706 59.477 1.00 94.00 116 ARG A N 1
ATOM 903 C CA . ARG A 1 116 ? -19.160 -0.956 60.370 1.00 94.00 116 ARG A CA 1
ATOM 904 C C . ARG A 1 116 ? -19.945 -0.182 61.425 1.00 94.00 116 ARG A C 1
ATOM 906 O O . ARG A 1 116 ? -19.517 -0.146 62.575 1.00 94.00 116 ARG A O 1
ATOM 913 N N . ASP A 1 117 ? -21.070 0.405 61.042 1.00 94.31 117 ASP A N 1
ATOM 914 C CA . ASP A 1 117 ? -21.925 1.177 61.941 1.00 94.31 117 ASP A CA 1
ATOM 915 C C . ASP A 1 117 ? -22.598 0.260 62.968 1.00 94.31 117 ASP A C 1
ATOM 917 O O . ASP A 1 117 ? -22.490 0.508 64.168 1.00 94.31 117 ASP A O 1
ATOM 921 N N . VAL A 1 118 ? -23.143 -0.878 62.525 1.00 94.44 118 VAL A N 1
ATOM 922 C CA . VAL A 1 118 ? -23.674 -1.925 63.413 1.00 94.44 118 VAL A CA 1
ATOM 923 C C . VAL A 1 118 ? -22.597 -2.428 64.377 1.00 94.44 118 VAL A C 1
ATOM 925 O O . VAL A 1 118 ? -22.826 -2.485 65.585 1.00 94.44 118 VAL A O 1
ATOM 928 N N . SER A 1 119 ? -21.396 -2.743 63.879 1.00 92.12 119 SER A N 1
ATOM 929 C CA . SER A 1 119 ? -20.277 -3.180 64.725 1.00 92.12 119 SER A CA 1
ATOM 930 C C . SER A 1 119 ? -19.903 -2.139 65.782 1.00 92.12 119 SER A C 1
ATOM 932 O O . SER A 1 119 ? -19.533 -2.512 66.896 1.00 92.12 119 SER A O 1
ATOM 934 N N . ARG A 1 120 ? -19.986 -0.847 65.452 1.00 91.88 120 ARG A N 1
ATOM 935 C CA . ARG A 1 120 ? -19.700 0.243 66.388 1.00 91.88 120 ARG A CA 1
ATOM 936 C C . ARG A 1 120 ? -20.764 0.331 67.478 1.00 91.88 120 ARG A C 1
ATOM 938 O O . ARG A 1 120 ? -20.402 0.386 68.649 1.00 91.88 120 ARG A O 1
ATOM 945 N N . SER A 1 121 ? -22.042 0.274 67.108 1.00 90.25 121 SER A N 1
ATOM 946 C CA . SER A 1 121 ? -23.150 0.281 68.069 1.00 90.25 121 SER A CA 1
ATOM 947 C C . SER A 1 121 ? -23.083 -0.904 69.034 1.00 90.25 121 SER A C 1
ATOM 949 O O . SER A 1 121 ? -23.266 -0.726 70.232 1.00 90.25 121 SER A O 1
ATOM 951 N N . PHE A 1 122 ? -22.752 -2.108 68.554 1.00 89.38 122 PHE A N 1
ATOM 952 C CA . PHE A 1 122 ? -22.564 -3.265 69.438 1.00 89.38 122 PHE A CA 1
ATOM 953 C C . PHE A 1 122 ? -21.371 -3.105 70.389 1.00 89.38 122 PHE A C 1
ATOM 955 O O . PHE A 1 122 ? -21.470 -3.516 71.542 1.00 89.38 122 PHE A O 1
ATOM 962 N N . SER A 1 123 ? -20.268 -2.495 69.943 1.00 85.56 123 SER A N 1
ATOM 963 C CA . SER A 1 123 ? -19.120 -2.210 70.814 1.00 85.56 123 SER A CA 1
ATOM 964 C C . SER A 1 123 ? -19.487 -1.242 71.942 1.00 85.56 123 SER A C 1
ATOM 966 O O . SER A 1 123 ? -19.119 -1.479 73.087 1.00 85.56 123 SER A O 1
ATOM 968 N N . GLU A 1 124 ? -20.241 -0.188 71.628 1.00 84.50 124 GLU A N 1
ATOM 969 C CA . GLU A 1 124 ? -20.710 0.809 72.597 1.00 84.50 124 GLU A CA 1
ATOM 970 C C . GLU A 1 124 ? -21.701 0.213 73.609 1.00 84.50 124 GLU A C 1
ATOM 972 O O . GLU A 1 124 ? -21.646 0.514 74.802 1.00 84.50 124 GLU A O 1
ATOM 977 N N . LEU A 1 125 ? -22.593 -0.676 73.161 1.00 84.38 125 LEU A N 1
ATOM 978 C CA . LEU A 1 125 ? -23.487 -1.419 74.054 1.00 84.38 125 LEU A CA 1
ATOM 979 C C . LEU A 1 125 ? -22.714 -2.390 74.954 1.00 84.38 125 LEU A C 1
ATOM 981 O O . LEU A 1 125 ? -23.003 -2.496 76.144 1.00 84.38 125 LEU A O 1
ATOM 985 N N . ASN A 1 126 ? -21.720 -3.090 74.410 1.00 83.94 126 ASN A N 1
ATOM 986 C CA . ASN A 1 126 ? -20.898 -4.013 75.184 1.00 83.94 126 ASN A CA 1
ATOM 987 C C . ASN A 1 126 ? -20.073 -3.285 76.256 1.00 83.94 126 ASN A C 1
ATOM 989 O O . ASN A 1 126 ? -19.940 -3.792 77.363 1.00 83.94 126 ASN A O 1
ATOM 993 N N . GLU A 1 127 ? -19.563 -2.089 75.962 1.00 78.00 127 GLU A N 1
ATOM 994 C CA . GLU A 1 127 ? -18.850 -1.248 76.932 1.00 78.00 127 GLU A CA 1
ATOM 995 C C . GLU A 1 127 ? -19.766 -0.786 78.080 1.00 78.00 127 GLU A C 1
ATOM 997 O O . GLU A 1 127 ? -19.361 -0.800 79.240 1.00 78.00 127 GLU A O 1
ATOM 1002 N N . GLN A 1 128 ? -21.035 -0.481 77.789 1.00 64.88 128 GLN A N 1
ATOM 1003 C CA . GLN A 1 128 ? -22.031 -0.134 78.812 1.00 64.88 128 GLN A CA 1
ATOM 1004 C C . GLN A 1 128 ? -22.411 -1.315 79.714 1.00 64.88 128 GLN A C 1
ATOM 1006 O O . GLN A 1 128 ? -22.607 -1.124 80.910 1.00 64.88 128 GLN A O 1
ATOM 1011 N N . VAL A 1 129 ? -22.499 -2.534 79.170 1.00 66.75 129 VAL A N 1
ATOM 1012 C CA . VAL A 1 129 ? -22.822 -3.747 79.949 1.00 66.75 129 VAL A CA 1
ATOM 1013 C C . VAL A 1 129 ? -21.597 -4.293 80.696 1.00 66.75 129 VAL A C 1
ATOM 1015 O O . VAL A 1 129 ? -21.745 -4.905 81.751 1.00 66.75 129 VAL A O 1
ATOM 1018 N N . ALA A 1 130 ? -20.387 -4.052 80.185 1.00 59.72 130 ALA A N 1
ATOM 1019 C CA . ALA A 1 130 ? -19.130 -4.375 80.859 1.00 59.72 130 ALA A CA 1
ATOM 1020 C C . ALA A 1 130 ? -18.761 -3.375 81.973 1.00 59.72 130 ALA A C 1
ATOM 1022 O O . ALA A 1 130 ? -17.847 -3.645 82.752 1.00 59.72 130 ALA A O 1
ATOM 1023 N N . SER A 1 131 ? -19.465 -2.242 82.071 1.00 57.53 131 SER A N 1
ATOM 1024 C CA . SER A 1 131 ? -19.362 -1.337 83.213 1.00 57.53 131 SER A CA 1
ATOM 1025 C C . SER A 1 131 ? -19.962 -2.008 84.453 1.00 57.53 131 SER A C 1
ATOM 1027 O O . SER A 1 131 ? -21.130 -2.393 84.464 1.00 57.53 131 SER A O 1
ATOM 1029 N N . GLU A 1 132 ? -19.155 -2.163 85.504 1.00 56.66 132 GLU A N 1
ATOM 1030 C CA . GLU A 1 132 ? -19.462 -2.838 86.779 1.00 56.66 132 GLU A CA 1
ATOM 1031 C C . GLU A 1 132 ? -20.529 -2.125 87.652 1.00 56.66 132 GLU A C 1
ATOM 1033 O O . GLU A 1 132 ? -20.424 -2.035 88.873 1.00 56.66 132 GLU A O 1
ATOM 1038 N N . ALA A 1 133 ? -21.612 -1.621 87.069 1.00 56.88 133 ALA A N 1
ATOM 1039 C CA . ALA A 1 133 ? -22.714 -0.999 87.797 1.00 56.88 133 ALA A CA 1
ATOM 1040 C C . ALA A 1 133 ? -23.975 -1.872 87.730 1.00 56.88 133 ALA A C 1
ATOM 1042 O O . ALA A 1 133 ? -24.963 -1.504 87.100 1.00 56.88 133 ALA A O 1
ATOM 1043 N N . GLY A 1 134 ? -23.966 -3.040 88.390 1.00 46.72 134 GLY A N 1
ATOM 1044 C CA . GLY A 1 134 ? -25.215 -3.796 88.553 1.00 46.72 134 GLY A CA 1
ATOM 1045 C C . GLY A 1 134 ? -25.148 -5.287 88.877 1.00 46.72 134 GLY A C 1
ATOM 1046 O O . GLY A 1 134 ? -25.930 -6.046 88.317 1.00 46.72 134 GLY A O 1
ATOM 1047 N N . LEU A 1 135 ? -24.299 -5.743 89.803 1.00 47.31 135 LEU A N 1
ATOM 1048 C CA . LEU A 1 135 ? -24.404 -7.102 90.368 1.00 47.31 135 LEU A CA 1
ATOM 1049 C C . LEU A 1 135 ? -24.638 -7.047 91.883 1.00 47.31 135 LEU A C 1
ATOM 1051 O O . LEU A 1 135 ? -23.824 -7.472 92.693 1.00 47.31 135 LEU A O 1
ATOM 1055 N N . GLY A 1 136 ? -25.808 -6.524 92.256 1.00 52.56 136 GLY A N 1
ATOM 1056 C CA . GLY A 1 136 ? -26.324 -6.484 93.628 1.00 52.56 136 GLY A CA 1
ATOM 1057 C C . GLY A 1 136 ? -27.440 -7.496 93.919 1.00 52.56 136 GLY A C 1
ATOM 1058 O O . GLY A 1 136 ? -28.254 -7.253 94.801 1.00 52.56 136 GLY A O 1
ATOM 1059 N N . VAL A 1 137 ? -27.533 -8.619 93.195 1.00 48.09 137 VAL A N 1
ATOM 1060 C CA . VAL A 1 137 ? -28.572 -9.648 93.431 1.00 48.09 137 VAL A CA 1
ATOM 1061 C C . VAL A 1 137 ? -27.936 -10.933 93.954 1.00 48.09 137 VAL A C 1
ATOM 1063 O O . VAL A 1 137 ? -27.912 -11.963 93.284 1.00 48.09 137 VAL A O 1
ATOM 1066 N N . ARG A 1 138 ? -27.407 -10.889 95.181 1.00 51.09 138 ARG A N 1
ATOM 1067 C CA . ARG A 1 138 ? -26.972 -12.107 95.891 1.00 51.09 138 ARG A CA 1
ATOM 1068 C C . ARG A 1 138 ? -27.620 -12.319 97.261 1.00 51.09 138 ARG A C 1
ATOM 1070 O O . ARG A 1 138 ? -27.184 -13.203 97.984 1.00 51.09 138 ARG A O 1
ATOM 1077 N N . SER A 1 139 ? -28.693 -11.598 97.606 1.00 53.16 139 SER A N 1
ATOM 1078 C CA . SER A 1 139 ? -29.354 -11.774 98.916 1.00 53.16 139 SER A CA 1
ATOM 1079 C C . SER A 1 139 ? -30.794 -12.302 98.892 1.00 53.16 139 SER A C 1
ATOM 1081 O O . SER A 1 139 ? -31.279 -12.719 99.937 1.00 53.16 139 SER A O 1
ATOM 1083 N N . VAL A 1 140 ? -31.483 -12.379 97.745 1.00 49.22 140 VAL A N 1
ATOM 1084 C CA . VAL A 1 140 ? -32.928 -12.726 97.741 1.00 49.22 140 VAL A CA 1
ATOM 1085 C C . VAL A 1 140 ? -33.216 -14.197 97.402 1.00 49.22 140 VAL A C 1
ATOM 1087 O O . VAL A 1 140 ? -34.291 -14.710 97.705 1.00 49.22 140 VAL A O 1
ATOM 1090 N N . ARG A 1 141 ? -32.259 -14.944 96.833 1.00 45.94 141 ARG A N 1
ATOM 1091 C CA . ARG A 1 141 ? -32.540 -16.306 96.336 1.00 45.94 141 ARG A CA 1
ATOM 1092 C C . ARG A 1 141 ? -32.452 -17.420 97.390 1.00 45.94 141 ARG A C 1
ATOM 1094 O O . ARG A 1 141 ? -32.953 -18.509 97.141 1.00 45.94 141 ARG A O 1
ATOM 1101 N N . SER A 1 142 ? -31.892 -17.164 98.574 1.00 47.81 142 SER A N 1
ATOM 1102 C CA . SER A 1 142 ? -31.718 -18.213 99.598 1.00 47.81 142 SER A CA 1
ATOM 1103 C C . SER A 1 142 ? -32.891 -18.377 100.575 1.00 47.81 142 SER A C 1
ATOM 1105 O O . SER A 1 142 ? -32.903 -19.353 101.319 1.00 47.81 142 SER A O 1
ATOM 1107 N N . ALA A 1 143 ? -33.894 -17.490 100.573 1.00 49.34 143 ALA A N 1
ATOM 1108 C CA . ALA A 1 143 ? -34.987 -17.525 101.559 1.00 49.34 143 ALA A CA 1
ATOM 1109 C C . ALA A 1 143 ? -36.341 -18.050 101.029 1.00 49.34 143 ALA A C 1
ATOM 1111 O O . ALA A 1 143 ? -37.237 -18.305 101.824 1.00 49.34 143 ALA A O 1
ATOM 1112 N N . VAL A 1 144 ? -36.500 -18.255 99.713 1.00 49.47 144 VAL A N 1
ATOM 1113 C CA . VAL A 1 144 ? -37.802 -18.602 99.083 1.00 49.47 144 VAL A CA 1
ATOM 1114 C C . VAL A 1 144 ? -37.848 -20.044 98.535 1.00 49.47 144 VAL A C 1
ATOM 1116 O O . VAL A 1 144 ? -38.837 -20.475 97.956 1.00 49.47 144 VAL A O 1
ATOM 1119 N N . HIS A 1 145 ? -36.804 -20.849 98.754 1.00 50.69 145 HIS A N 1
ATOM 1120 C CA . HIS A 1 145 ? -36.736 -22.243 98.279 1.00 50.69 145 HIS A CA 1
ATOM 1121 C C . HIS A 1 145 ? -37.182 -23.305 99.304 1.00 50.69 145 HIS A C 1
ATOM 1123 O O . HIS A 1 145 ? -36.873 -24.484 99.140 1.00 50.69 145 HIS A O 1
ATOM 1129 N N . LYS A 1 146 ? -37.940 -22.940 100.344 1.00 55.47 146 LYS A N 1
ATOM 1130 C CA . LYS A 1 146 ? -38.590 -23.921 101.227 1.00 55.47 146 LYS A CA 1
ATOM 1131 C C . LYS A 1 146 ? -40.101 -23.716 101.265 1.00 55.47 146 LYS A C 1
ATOM 1133 O O . LYS A 1 146 ? -40.569 -22.642 101.613 1.00 55.47 146 LYS A O 1
ATOM 1138 N N . ALA A 1 147 ? -40.800 -24.817 100.991 1.00 61.44 147 ALA A N 1
ATOM 1139 C CA . ALA A 1 147 ? -42.223 -25.065 101.219 1.00 61.44 147 ALA A CA 1
ATOM 1140 C C . ALA A 1 147 ? -43.219 -24.587 100.147 1.00 61.44 147 ALA A C 1
ATOM 1142 O O . ALA A 1 147 ? -44.173 -23.887 100.456 1.00 61.44 147 ALA A O 1
ATOM 1143 N N . ASN A 1 148 ? -43.084 -25.087 98.915 1.00 62.53 148 ASN A N 1
ATOM 1144 C CA . ASN A 1 148 ? -44.274 -25.418 98.123 1.00 62.53 148 ASN A CA 1
ATOM 1145 C C . ASN A 1 148 ? -44.085 -26.812 97.506 1.00 62.53 148 ASN A C 1
ATOM 1147 O O . ASN A 1 148 ? -43.271 -26.945 96.589 1.00 62.53 148 ASN A O 1
ATOM 1151 N N . PRO A 1 149 ? -44.752 -27.858 98.035 1.00 72.31 149 PRO A N 1
ATOM 1152 C CA . PRO A 1 149 ? -44.623 -29.206 97.498 1.00 72.31 149 PRO A CA 1
ATOM 1153 C C . PRO A 1 149 ? -45.176 -29.255 96.076 1.00 72.31 149 PRO A C 1
ATOM 1155 O O . PRO A 1 149 ? -46.173 -28.601 95.751 1.00 72.31 149 PRO A O 1
ATOM 1158 N N . SER A 1 150 ? -44.512 -30.021 95.217 1.00 77.88 150 SER A N 1
ATOM 1159 C CA . SER A 1 150 ? -44.925 -30.138 93.820 1.00 77.88 150 SER A CA 1
ATOM 1160 C C . SER A 1 150 ? -46.276 -30.852 93.717 1.00 77.88 150 SER A C 1
ATOM 1162 O O . SER A 1 150 ? -46.617 -31.715 94.529 1.00 77.88 150 SER A O 1
ATOM 1164 N N . THR A 1 151 ? -47.050 -30.543 92.675 1.00 73.38 151 THR A N 1
ATOM 1165 C CA . THR A 1 151 ? -48.330 -31.216 92.390 1.00 73.38 151 THR A CA 1
ATOM 1166 C C . THR A 1 151 ? -48.179 -32.742 92.323 1.00 73.38 151 THR A C 1
ATOM 1168 O O . THR A 1 151 ? -49.115 -33.473 92.649 1.00 73.38 151 THR A O 1
ATOM 1171 N N . GLN A 1 152 ? -46.987 -33.221 91.953 1.00 75.94 152 GLN A N 1
ATOM 1172 C CA . GLN A 1 152 ? -46.632 -34.634 91.915 1.00 75.94 152 GLN A CA 1
ATOM 1173 C C . GLN A 1 152 ? -46.492 -35.248 93.317 1.00 75.94 152 GLN A C 1
ATOM 1175 O O . GLN A 1 152 ? -47.112 -36.277 93.578 1.00 75.94 152 GLN A O 1
ATOM 1180 N N . GLU A 1 153 ? -45.800 -34.588 94.252 1.00 79.00 153 GLU A N 1
ATOM 1181 C CA . GLU A 1 153 ? -45.713 -35.041 95.653 1.00 79.00 153 GLU A CA 1
ATOM 1182 C C . GLU A 1 153 ? -47.098 -35.123 96.313 1.00 79.00 153 GLU A C 1
ATOM 1184 O O . GLU A 1 153 ? -47.390 -36.057 97.063 1.00 79.00 153 GLU A O 1
ATOM 1189 N N . ILE A 1 154 ? -47.991 -34.181 95.990 1.00 77.25 154 ILE A N 1
ATOM 1190 C CA . ILE A 1 154 ? -49.374 -34.175 96.492 1.00 77.25 154 ILE A CA 1
ATOM 1191 C C . ILE A 1 154 ? -50.159 -35.380 95.943 1.00 77.25 154 ILE A C 1
ATOM 1193 O O . ILE A 1 154 ? -50.909 -36.028 96.684 1.00 77.25 154 ILE A O 1
ATOM 1197 N N . TYR A 1 155 ? -49.990 -35.710 94.659 1.00 77.38 155 TYR A N 1
ATOM 1198 C CA . TYR A 1 155 ? -50.647 -36.862 94.032 1.00 77.38 155 TYR A CA 1
ATOM 11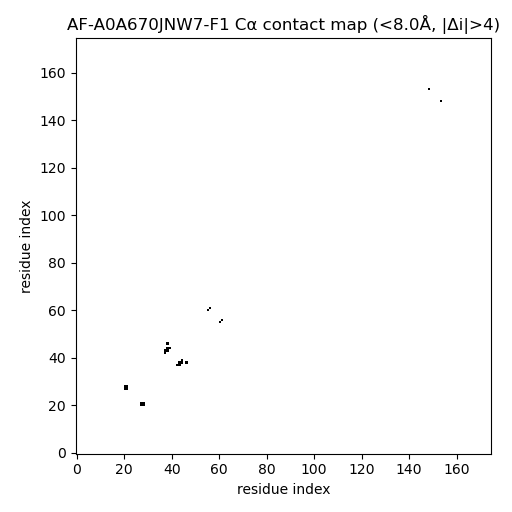99 C C . TYR A 1 155 ? -50.130 -38.198 94.575 1.00 77.38 155 TYR A C 1
ATOM 1201 O O . TYR A 1 155 ? -50.925 -39.104 94.857 1.00 77.38 155 TYR A O 1
ATOM 1209 N N . GLU A 1 156 ? -48.820 -38.315 94.782 1.00 82.38 156 GLU A N 1
ATOM 1210 C CA . GLU A 1 156 ? -48.190 -39.505 95.356 1.00 82.38 156 GLU A CA 1
ATOM 1211 C C . GLU A 1 156 ? -48.632 -39.724 96.809 1.00 82.38 156 GLU A C 1
ATOM 1213 O O . GLU A 1 156 ? -49.058 -40.828 97.167 1.00 82.38 156 GLU A O 1
ATOM 1218 N N . ALA A 1 157 ? -48.663 -38.664 97.626 1.00 82.31 157 ALA A N 1
ATOM 1219 C CA . ALA A 1 157 ? -49.162 -38.724 98.999 1.00 82.31 157 ALA A CA 1
ATOM 1220 C C . ALA A 1 157 ? -50.632 -39.176 99.060 1.00 82.31 157 ALA A C 1
ATOM 1222 O O . ALA A 1 157 ? -50.992 -40.061 99.845 1.00 82.31 157 ALA A O 1
ATOM 1223 N N . LYS A 1 158 ? -51.492 -38.632 98.189 1.00 78.94 158 LYS A N 1
ATOM 1224 C CA . LYS A 1 158 ? -52.918 -38.994 98.133 1.00 78.94 158 LYS A CA 1
ATOM 1225 C C . LYS A 1 158 ? -53.131 -40.447 97.703 1.00 78.94 158 LYS A C 1
ATOM 1227 O O . LYS A 1 158 ? -54.014 -41.121 98.237 1.00 78.94 158 LYS A O 1
ATOM 1232 N N . THR A 1 159 ? -52.321 -40.939 96.768 1.00 77.38 159 THR A N 1
ATOM 1233 C CA . THR A 1 159 ? -52.381 -42.327 96.287 1.00 77.38 159 THR A CA 1
ATOM 1234 C C . THR A 1 159 ? -51.937 -43.300 97.378 1.00 77.38 159 THR A C 1
ATOM 1236 O O . THR A 1 159 ? -52.639 -44.273 97.659 1.00 77.38 159 THR A O 1
ATOM 1239 N N . ARG A 1 160 ? -50.849 -42.984 98.094 1.00 77.12 160 ARG A N 1
ATOM 1240 C CA . ARG A 1 160 ? -50.339 -43.796 99.210 1.00 77.12 160 ARG A CA 1
ATOM 1241 C C . ARG A 1 160 ? -51.372 -43.962 100.328 1.00 77.12 160 ARG A C 1
ATOM 1243 O O . ARG A 1 160 ? -51.562 -45.073 100.816 1.00 77.12 160 ARG A O 1
ATOM 1250 N N . MET A 1 161 ? -52.106 -42.896 100.657 1.00 73.88 161 MET A N 1
ATOM 1251 C CA . MET A 1 161 ? -53.172 -42.908 101.672 1.00 73.88 161 MET A CA 1
ATOM 1252 C C . MET A 1 161 ? -54.386 -43.771 101.288 1.00 73.88 161 MET A C 1
ATOM 1254 O O . MET A 1 161 ? -55.067 -44.322 102.155 1.00 73.88 161 MET A O 1
ATOM 1258 N N . ARG A 1 162 ? -54.687 -43.917 99.991 1.00 67.88 162 ARG A N 1
ATOM 1259 C CA . ARG A 1 162 ? -55.775 -44.798 99.528 1.00 67.88 162 ARG A CA 1
ATOM 1260 C C . ARG A 1 162 ? -55.373 -46.270 99.563 1.00 67.88 162 ARG A C 1
ATOM 1262 O O . ARG A 1 162 ? -56.211 -47.115 99.875 1.00 67.88 162 ARG A O 1
ATOM 1269 N N . CYS A 1 163 ? -54.101 -46.567 99.306 1.00 66.38 163 CYS A N 1
ATOM 1270 C CA . CYS A 1 163 ? -53.562 -47.923 99.382 1.00 66.38 163 CYS A CA 1
ATOM 1271 C C . CYS A 1 163 ? -53.448 -48.424 100.831 1.00 66.38 163 CYS A C 1
ATOM 1273 O O . CYS A 1 163 ? -53.790 -49.574 101.100 1.00 66.38 163 CYS A O 1
ATOM 1275 N N . THR A 1 164 ? -53.072 -47.568 101.787 1.00 65.19 164 THR A N 1
ATOM 1276 C CA . THR A 1 164 ? -53.025 -47.937 103.216 1.00 65.19 164 THR A CA 1
ATOM 1277 C C . THR A 1 164 ? -54.414 -48.160 103.817 1.00 65.19 164 THR A C 1
ATOM 1279 O O . THR A 1 164 ? -54.589 -49.087 104.607 1.00 65.19 164 THR A O 1
ATOM 1282 N N . ARG A 1 165 ? -55.444 -47.416 103.380 1.00 55.50 165 ARG A N 1
ATOM 1283 C CA . ARG A 1 165 ? -56.835 -47.643 103.823 1.00 55.50 165 ARG A CA 1
ATOM 1284 C C . ARG A 1 165 ? -57.376 -49.028 103.428 1.00 55.50 165 ARG A C 1
ATOM 1286 O O . ARG A 1 165 ? -58.174 -49.587 104.172 1.00 55.50 165 ARG A O 1
ATOM 1293 N N . LYS A 1 166 ? -56.916 -49.625 102.318 1.00 52.25 166 LYS A N 1
ATOM 1294 C CA . LYS A 1 166 ? -57.276 -51.010 101.940 1.00 52.25 166 LYS A CA 1
ATOM 1295 C C . LYS A 1 166 ? -56.610 -52.086 102.812 1.00 52.25 166 LYS A C 1
ATOM 1297 O O . LYS A 1 166 ? -57.107 -53.208 102.838 1.00 52.25 166 LYS A O 1
ATOM 1302 N N . HIS A 1 167 ? -55.542 -51.758 103.543 1.00 54.12 167 HIS A N 1
ATOM 1303 C CA . HIS A 1 167 ? -54.843 -52.691 104.438 1.00 54.12 167 HIS A CA 1
ATOM 1304 C C . HIS A 1 167 ? -55.264 -52.589 105.914 1.00 54.12 167 HIS A C 1
ATOM 1306 O O . HIS A 1 167 ? -55.003 -53.518 106.668 1.00 54.12 167 HIS A O 1
ATOM 1312 N N . MET A 1 168 ? -55.983 -51.534 106.318 1.00 51.88 168 MET A N 1
ATOM 1313 C CA . MET A 1 168 ? -56.581 -51.400 107.662 1.00 51.88 168 MET A CA 1
ATOM 1314 C C . MET A 1 168 ? -58.068 -51.812 107.732 1.00 51.88 168 MET A C 1
ATOM 1316 O O . MET A 1 168 ? -58.736 -51.543 108.724 1.00 51.88 168 MET A O 1
ATOM 1320 N N . GLY A 1 169 ? -58.594 -52.463 106.685 1.00 50.91 169 GLY A N 1
ATOM 1321 C CA . GLY A 1 169 ? -60.008 -52.853 106.561 1.00 50.91 169 GLY A CA 1
ATOM 1322 C C . GLY A 1 169 ? -60.261 -54.347 106.321 1.00 50.91 169 GLY A C 1
ATOM 1323 O O . GLY A 1 169 ? -61.299 -54.694 105.766 1.00 50.91 169 GLY A O 1
ATOM 1324 N N . LYS A 1 170 ? -59.326 -55.238 106.681 1.00 54.41 170 LYS A N 1
ATOM 1325 C CA . LYS A 1 170 ? -59.555 -56.696 106.720 1.00 54.41 170 LYS A CA 1
ATOM 1326 C C . LYS A 1 170 ? -59.416 -57.191 108.161 1.00 54.41 170 LYS A C 1
ATOM 1328 O O . LYS A 1 170 ? -58.310 -57.485 108.596 1.00 54.41 170 LYS A O 1
ATOM 1333 N N . GLY A 1 171 ? -60.532 -57.257 108.890 1.00 50.94 171 GLY A N 1
ATOM 1334 C CA . GLY A 1 171 ? -60.547 -57.780 110.260 1.00 50.94 171 GLY A CA 1
ATOM 1335 C C . GLY A 1 171 ? -61.876 -57.657 111.018 1.00 50.94 171 GLY A C 1
ATOM 1336 O O . GLY A 1 171 ? -61.842 -57.150 112.130 1.00 50.94 171 GLY A O 1
ATOM 1337 N N . HIS A 1 172 ? -63.001 -58.069 110.408 1.00 40.81 172 HIS A N 1
ATOM 1338 C CA . HIS A 1 172 ? -64.342 -58.411 110.969 1.00 40.81 172 HIS A CA 1
ATOM 1339 C C . HIS A 1 172 ? -65.350 -58.208 109.818 1.00 40.81 172 HIS A C 1
ATOM 1341 O O . HIS A 1 172 ? -65.342 -57.133 109.231 1.00 40.81 172 HIS A O 1
ATOM 1347 N N . VAL A 1 173 ? -66.157 -59.146 109.312 1.00 41.22 173 VAL A N 1
ATOM 1348 C CA . VAL A 1 173 ? -67.070 -60.192 109.835 1.00 41.22 173 VAL A CA 1
ATOM 1349 C C . VAL A 1 173 ? -67.241 -61.197 108.663 1.00 41.22 173 VAL A C 1
ATOM 1351 O O . VAL A 1 173 ? -67.227 -60.751 107.520 1.00 41.22 173 VAL A O 1
ATOM 1354 N N . GLY A 1 174 ? -67.371 -62.521 108.767 1.00 41.94 174 GLY A N 1
ATOM 1355 C CA . GLY A 1 174 ? -67.727 -63.423 109.859 1.00 41.94 174 GLY A CA 1
ATOM 1356 C C . GLY A 1 174 ? -68.735 -64.453 109.319 1.00 41.94 174 GLY A C 1
ATOM 1357 O O . GLY A 1 174 ? -69.911 -64.117 109.239 1.00 41.94 174 GLY A O 1
ATOM 1358 N N . LEU A 1 175 ? -68.247 -65.628 108.889 1.00 35.22 175 LEU A N 1
ATOM 1359 C CA . LEU A 1 175 ? -68.891 -66.959 108.799 1.00 35.22 175 LEU A CA 1
ATOM 1360 C C . LEU A 1 175 ? -67.942 -67.930 108.084 1.00 35.22 175 LEU A C 1
ATOM 1362 O O . LEU A 1 175 ? -67.431 -67.552 107.005 1.00 35.22 175 LEU A O 1
#

Sequence (175 aa):
VNIYPQKRILRGAGFGVAALGWGTSPHFRCASLLVVPKFLGKEGRIYILTYVLARVFDGPVANTRHNLGEVVRSISCTVEMQIDNAKRAWKISLSPLRKILKDMVRSGKTLRSETRDVSRSFSELNEQVASEAGLGVRSVRSAVHKANPSTQEIYEAKTRMRCTRKHMGKGHVGL